Protein AF-R7YV57-F1 (afdb_monomer_lite)

Structure (mmCIF, N/CA/C/O backbone):
data_AF-R7YV57-F1
#
_entry.id   AF-R7YV57-F1
#
loop_
_atom_site.group_PDB
_atom_site.id
_atom_site.type_symbol
_atom_site.label_atom_id
_atom_site.label_alt_id
_atom_site.label_comp_id
_atom_site.label_asym_id
_atom_site.label_entity_id
_atom_site.label_seq_id
_atom_site.pdbx_PDB_ins_code
_atom_site.Cartn_x
_atom_site.Cartn_y
_atom_site.Cartn_z
_atom_site.occupancy
_atom_site.B_iso_or_equiv
_atom_site.auth_seq_id
_atom_site.auth_comp_id
_atom_site.auth_asym_id
_atom_site.auth_atom_id
_atom_site.pdbx_PDB_model_num
ATOM 1 N N . MET A 1 1 ? -19.446 -7.417 -1.900 1.00 40.62 1 MET A N 1
ATOM 2 C CA . MET A 1 1 ? -18.863 -8.653 -1.327 1.00 40.62 1 MET A CA 1
ATOM 3 C C . MET A 1 1 ? -18.654 -8.452 0.167 1.00 40.62 1 MET A C 1
ATOM 5 O O . MET A 1 1 ? -18.348 -7.325 0.547 1.00 40.62 1 MET A O 1
ATOM 9 N N . PRO A 1 2 ? -18.819 -9.479 1.017 1.00 46.88 2 PRO A N 1
ATOM 10 C CA . PRO A 1 2 ? -18.383 -9.392 2.409 1.00 46.88 2 PRO A CA 1
ATOM 11 C C . PRO A 1 2 ? -16.860 -9.166 2.473 1.00 46.88 2 PRO A C 1
ATOM 13 O O . PRO A 1 2 ? -16.150 -9.583 1.552 1.00 46.88 2 PRO A O 1
ATOM 16 N N . PRO A 1 3 ? -16.338 -8.502 3.520 1.00 57.69 3 PRO A N 1
ATOM 17 C CA . PRO A 1 3 ? -14.898 -8.365 3.698 1.00 57.69 3 PRO A CA 1
ATOM 18 C C . PRO A 1 3 ? -14.253 -9.755 3.730 1.00 57.69 3 PRO A C 1
ATOM 20 O O . PRO A 1 3 ? -14.761 -10.665 4.386 1.00 57.69 3 PRO A O 1
ATOM 23 N N . SER A 1 4 ? -13.141 -9.916 3.009 1.00 64.75 4 SER A N 1
ATOM 24 C CA . SER A 1 4 ? -12.331 -11.136 3.027 1.00 64.75 4 SER A CA 1
ATOM 25 C C . SER A 1 4 ? -12.044 -11.547 4.472 1.00 64.75 4 SER A C 1
ATOM 27 O O . SER A 1 4 ? -11.608 -10.710 5.270 1.00 64.75 4 SER A O 1
ATOM 29 N N . SER A 1 5 ? -12.284 -12.817 4.812 1.00 82.94 5 SER A N 1
ATOM 30 C CA . SER A 1 5 ? -11.945 -13.343 6.136 1.00 82.94 5 SER A CA 1
ATOM 31 C C . SER A 1 5 ? -10.449 -13.149 6.411 1.00 82.94 5 SER A C 1
ATOM 33 O O . SER A 1 5 ? -9.643 -13.068 5.483 1.00 82.94 5 SER A O 1
ATOM 35 N N . HIS A 1 6 ? -10.054 -13.078 7.685 1.00 88.62 6 HIS A N 1
ATOM 36 C CA . HIS A 1 6 ? -8.636 -12.932 8.041 1.00 88.62 6 HIS A CA 1
ATOM 37 C C . HIS A 1 6 ? -7.777 -14.050 7.433 1.00 88.62 6 HIS A C 1
ATOM 39 O O . HIS A 1 6 ? -6.718 -13.767 6.882 1.00 88.62 6 HIS A O 1
ATOM 45 N N . ALA A 1 7 ? -8.258 -15.296 7.450 1.00 91.31 7 ALA A N 1
ATOM 46 C CA . ALA A 1 7 ? -7.557 -16.426 6.840 1.00 91.31 7 ALA A CA 1
ATOM 47 C C . ALA A 1 7 ? -7.303 -16.212 5.338 1.00 91.31 7 ALA A C 1
ATOM 49 O O . ALA A 1 7 ? -6.196 -16.447 4.857 1.00 91.31 7 ALA A O 1
ATOM 50 N N . GLU A 1 8 ? -8.300 -15.704 4.613 1.00 93.25 8 GLU A N 1
ATOM 51 C CA . GLU A 1 8 ? -8.174 -15.413 3.186 1.00 93.25 8 GLU A CA 1
ATOM 52 C C . GLU A 1 8 ? -7.227 -14.232 2.928 1.00 93.25 8 GLU A C 1
ATOM 54 O O . GLU A 1 8 ? -6.353 -14.319 2.068 1.00 93.25 8 GLU A O 1
ATOM 59 N N . ALA A 1 9 ? -7.325 -13.157 3.715 1.00 93.94 9 ALA A N 1
ATOM 60 C CA . ALA A 1 9 ? -6.416 -12.016 3.605 1.00 93.94 9 ALA A CA 1
ATOM 61 C C . ALA A 1 9 ? -4.958 -12.408 3.902 1.00 93.94 9 ALA A C 1
ATOM 63 O O . ALA A 1 9 ? -4.037 -11.978 3.209 1.00 93.94 9 ALA A O 1
ATOM 64 N N . LYS A 1 10 ? -4.743 -13.274 4.899 1.00 95.75 10 LYS A N 1
ATOM 65 C CA . LYS A 1 10 ? -3.423 -13.821 5.217 1.00 95.75 10 LYS A CA 1
ATOM 66 C C . LYS A 1 10 ? -2.879 -14.665 4.061 1.00 95.75 10 LYS A C 1
ATOM 68 O O . LYS A 1 10 ? -1.740 -14.457 3.655 1.00 95.75 10 LYS A O 1
ATOM 73 N N . ARG A 1 11 ? -3.699 -15.544 3.474 1.00 96.50 11 ARG A N 1
ATOM 74 C CA . ARG A 1 11 ? -3.333 -16.347 2.293 1.00 96.50 11 ARG A CA 1
ATOM 75 C C . ARG A 1 11 ? -2.925 -15.466 1.107 1.00 96.50 11 ARG A C 1
ATOM 77 O O . ARG A 1 11 ? -1.911 -15.729 0.466 1.00 96.50 11 ARG A O 1
ATOM 84 N N . GLN A 1 12 ? -3.688 -14.408 0.831 1.00 96.44 12 GLN A N 1
ATOM 85 C CA . GLN A 1 12 ? -3.388 -13.449 -0.239 1.00 96.44 12 GLN A CA 1
ATOM 86 C C . GLN A 1 12 ? -2.055 -12.727 0.000 1.00 96.44 12 GLN A C 1
ATOM 88 O O . GLN A 1 12 ? -1.245 -12.597 -0.917 1.00 96.44 12 GLN A O 1
ATOM 93 N N . PHE A 1 13 ? -1.787 -12.313 1.240 1.00 97.69 13 PHE A N 1
ATOM 94 C CA . PHE A 1 13 ? -0.518 -11.695 1.618 1.00 97.69 13 PHE A CA 1
ATOM 95 C C . PHE A 1 13 ? 0.680 -12.649 1.514 1.00 97.69 13 PHE A C 1
ATOM 97 O O . PHE A 1 13 ? 1.763 -12.248 1.074 1.00 97.69 13 PHE A O 1
ATOM 104 N N . GLU A 1 14 ? 0.505 -13.912 1.902 1.00 97.44 14 GLU A N 1
ATOM 105 C CA . GLU A 1 14 ? 1.531 -14.944 1.750 1.00 97.44 14 GLU A CA 1
ATOM 106 C C . GLU A 1 14 ? 1.864 -15.175 0.274 1.00 97.44 14 GLU A C 1
ATOM 108 O O . GLU A 1 14 ? 3.042 -15.241 -0.078 1.00 97.44 14 GLU A O 1
ATOM 113 N N . GLU A 1 15 ? 0.859 -15.235 -0.603 1.00 97.50 15 GLU A N 1
ATOM 114 C CA . GLU A 1 15 ? 1.085 -15.388 -2.042 1.00 97.50 15 GLU A CA 1
ATOM 115 C C . GLU A 1 15 ? 1.766 -14.157 -2.647 1.00 97.50 15 GLU A C 1
ATOM 117 O O . GLU A 1 15 ? 2.756 -14.290 -3.361 1.00 97.50 15 GLU A O 1
ATOM 122 N N . TYR A 1 16 ? 1.325 -12.952 -2.280 1.00 98.12 16 TYR A N 1
ATOM 123 C CA . TYR A 1 16 ? 1.997 -11.703 -2.650 1.00 98.12 16 TYR A CA 1
ATOM 124 C C . TYR A 1 16 ? 3.477 -11.710 -2.234 1.00 98.12 16 TYR A C 1
ATOM 126 O O . TYR A 1 16 ? 4.366 -11.350 -3.009 1.00 98.12 16 TYR A O 1
ATOM 134 N N . SER A 1 17 ? 3.764 -12.166 -1.014 1.00 97.19 17 SER A N 1
ATOM 135 C CA . SER A 1 17 ? 5.129 -12.249 -0.492 1.00 97.19 17 SER A CA 1
ATOM 136 C C . SER A 1 17 ? 5.971 -13.289 -1.237 1.00 97.19 17 SER A C 1
ATOM 138 O O . SER A 1 17 ? 7.142 -13.023 -1.520 1.00 97.19 17 SER A O 1
ATOM 140 N N . LYS A 1 18 ? 5.385 -14.440 -1.596 1.00 97.00 18 LYS A N 1
ATOM 141 C CA . LYS A 1 18 ? 6.032 -15.475 -2.419 1.00 97.00 18 LYS A CA 1
ATOM 142 C C . LYS A 1 18 ? 6.338 -14.976 -3.825 1.00 97.00 18 LYS A C 1
ATOM 144 O O . LYS A 1 18 ? 7.440 -15.226 -4.306 1.00 97.00 18 LYS A O 1
ATOM 149 N N . CYS A 1 19 ? 5.418 -14.249 -4.458 1.00 96.44 19 CYS A N 1
ATOM 150 C CA . CYS A 1 19 ? 5.657 -13.639 -5.763 1.00 96.44 19 CYS A CA 1
ATOM 151 C C . CYS A 1 19 ? 6.874 -12.717 -5.699 1.00 96.44 19 CYS A C 1
ATOM 153 O O . CYS A 1 19 ? 7.839 -12.941 -6.422 1.00 96.44 19 CYS A O 1
ATOM 155 N N . TRP A 1 20 ? 6.919 -11.789 -4.739 1.00 95.81 20 TRP A N 1
ATOM 156 C CA . TRP A 1 20 ? 8.093 -10.933 -4.542 1.00 95.81 20 TRP A CA 1
ATOM 157 C C . TRP A 1 20 ? 9.404 -11.696 -4.332 1.00 95.81 20 TRP A C 1
ATOM 159 O O . TRP A 1 20 ? 10.444 -11.228 -4.785 1.00 95.81 20 TRP A O 1
ATOM 169 N N . ALA A 1 21 ? 9.372 -12.826 -3.624 1.00 95.31 21 ALA A N 1
ATOM 170 C CA . ALA A 1 21 ? 10.565 -13.627 -3.354 1.00 95.31 21 ALA A CA 1
ATOM 171 C C . ALA A 1 21 ? 11.073 -14.390 -4.590 1.00 95.31 21 ALA A C 1
ATOM 173 O O . ALA A 1 21 ? 12.257 -14.704 -4.660 1.00 95.31 21 ALA A O 1
ATOM 174 N N . ARG A 1 22 ? 10.189 -14.692 -5.549 1.00 95.69 22 ARG A N 1
ATOM 175 C CA . ARG A 1 22 ? 10.532 -15.373 -6.807 1.00 95.69 22 ARG A CA 1
ATOM 176 C C . ARG A 1 22 ? 11.048 -14.417 -7.882 1.00 95.69 22 ARG A C 1
ATOM 178 O O . ARG A 1 22 ? 11.759 -14.861 -8.778 1.00 95.69 22 ARG A O 1
ATOM 185 N N . LEU A 1 23 ? 10.694 -13.134 -7.804 1.00 94.44 23 LEU A N 1
ATOM 186 C CA . LEU A 1 23 ? 11.110 -12.146 -8.795 1.00 94.44 23 LEU A CA 1
ATOM 187 C C . LEU A 1 23 ? 12.610 -11.868 -8.730 1.00 94.44 23 LEU A C 1
ATOM 189 O O . LEU A 1 23 ? 13.181 -11.620 -7.665 1.00 94.44 23 LEU A O 1
ATOM 193 N N . SER A 1 24 ? 13.226 -11.781 -9.908 1.00 93.06 24 SER A N 1
ATOM 194 C CA . SER A 1 24 ? 14.545 -11.171 -10.038 1.00 93.06 24 SER A CA 1
ATOM 195 C C . SER A 1 24 ? 14.498 -9.699 -9.610 1.00 93.06 24 SER A C 1
ATOM 197 O O . SER A 1 24 ? 13.482 -9.007 -9.723 1.00 93.06 24 SER A O 1
ATOM 199 N N . HIS A 1 25 ? 15.637 -9.173 -9.157 1.00 90.12 25 HIS A N 1
ATOM 200 C CA . HIS A 1 25 ? 15.775 -7.754 -8.825 1.00 90.12 25 HIS A CA 1
ATOM 201 C C . HIS A 1 25 ? 15.537 -6.825 -10.028 1.00 90.12 25 HIS A C 1
ATOM 203 O O . HIS A 1 25 ? 15.271 -5.645 -9.816 1.00 90.12 25 HIS A O 1
ATOM 209 N N . ARG A 1 26 ? 15.619 -7.348 -11.262 1.00 93.44 26 ARG A N 1
ATOM 210 C CA . ARG A 1 26 ? 15.355 -6.606 -12.507 1.00 93.44 26 ARG A CA 1
ATOM 211 C C . ARG A 1 26 ? 13.971 -6.852 -13.099 1.00 93.44 26 ARG A C 1
ATOM 213 O O . ARG A 1 26 ? 13.624 -6.186 -14.066 1.00 93.44 26 ARG A O 1
ATOM 220 N N . ASP A 1 27 ? 13.205 -7.785 -12.543 1.00 95.38 27 ASP A N 1
ATOM 221 C CA . ASP A 1 27 ? 11.929 -8.200 -13.120 1.00 95.38 27 ASP A CA 1
ATOM 222 C C . ASP A 1 27 ? 10.885 -7.069 -13.005 1.00 95.38 27 ASP A C 1
ATOM 224 O O . ASP A 1 27 ? 10.607 -6.628 -11.877 1.00 95.38 27 ASP A O 1
ATOM 228 N N . PRO A 1 28 ? 10.338 -6.568 -14.132 1.00 94.69 28 PRO A N 1
ATOM 229 C CA . PRO A 1 28 ? 9.328 -5.514 -14.131 1.00 94.69 28 PRO A CA 1
ATOM 230 C C . PRO A 1 28 ? 7.924 -6.006 -13.745 1.00 94.69 28 PRO A C 1
ATOM 232 O O . PRO A 1 28 ? 7.083 -5.177 -13.394 1.00 94.69 28 PRO A O 1
ATOM 235 N N . ALA A 1 29 ? 7.646 -7.315 -13.781 1.00 94.38 29 ALA A N 1
ATOM 236 C CA . ALA A 1 29 ? 6.328 -7.894 -13.520 1.00 94.38 29 ALA A CA 1
ATOM 237 C C . ALA A 1 29 ? 6.041 -8.014 -12.009 1.00 94.38 29 ALA A C 1
ATOM 239 O O . ALA A 1 29 ? 5.904 -9.104 -11.451 1.00 94.38 29 ALA A O 1
ATOM 240 N N . ILE A 1 30 ? 5.975 -6.870 -11.323 1.00 96.19 30 ILE A N 1
ATOM 241 C CA . ILE A 1 30 ? 5.782 -6.821 -9.870 1.00 96.19 30 ILE A CA 1
ATOM 242 C C . ILE A 1 30 ? 4.329 -7.108 -9.453 1.00 96.19 30 ILE A C 1
ATOM 244 O O . ILE A 1 30 ? 3.397 -6.637 -10.107 1.00 96.19 30 ILE A O 1
ATOM 248 N N . PRO A 1 31 ? 4.103 -7.820 -8.333 1.00 97.62 31 PRO A N 1
ATOM 249 C CA . PRO A 1 31 ? 2.763 -8.029 -7.808 1.00 97.62 31 PRO A CA 1
ATOM 250 C C . PRO A 1 31 ? 2.280 -6.782 -7.060 1.00 97.62 31 PRO A C 1
ATOM 252 O O . PRO A 1 31 ? 2.997 -6.231 -6.221 1.00 97.62 31 PRO A O 1
ATOM 255 N N . TYR A 1 32 ? 1.040 -6.363 -7.312 1.00 98.00 32 TYR A N 1
ATOM 256 C CA . TYR A 1 32 ? 0.388 -5.288 -6.557 1.00 98.00 32 TYR A CA 1
ATOM 257 C C . TYR A 1 32 ? -0.259 -5.834 -5.269 1.00 98.00 32 TYR A C 1
ATOM 259 O O . TYR A 1 32 ? -0.607 -7.014 -5.219 1.00 98.00 32 TYR A O 1
ATOM 267 N N . PRO A 1 33 ? -0.415 -5.026 -4.200 1.00 97.44 33 PRO A N 1
ATOM 268 C CA . PRO A 1 33 ? -1.004 -5.467 -2.931 1.00 97.44 33 PRO A CA 1
ATOM 269 C C . PRO A 1 33 ? -2.536 -5.558 -3.038 1.00 97.44 33 PRO A C 1
ATOM 271 O O . PRO A 1 33 ? -3.280 -4.793 -2.429 1.00 97.44 33 PRO A O 1
ATOM 274 N N . THR A 1 34 ? -3.012 -6.479 -3.869 1.00 95.69 34 THR A N 1
ATOM 275 C CA . THR A 1 34 ? -4.426 -6.753 -4.140 1.00 95.69 34 THR A CA 1
ATOM 276 C C . THR A 1 34 ? -4.656 -8.264 -4.166 1.00 95.69 34 THR A C 1
ATOM 278 O O . THR A 1 34 ? -3.707 -9.042 -4.256 1.00 95.69 34 THR A O 1
ATOM 281 N N . ALA A 1 35 ? -5.914 -8.704 -4.077 1.00 90.62 35 ALA A N 1
ATOM 282 C CA . ALA A 1 35 ? -6.247 -10.129 -4.046 1.00 90.62 35 ALA A CA 1
ATOM 283 C C . ALA A 1 35 ? -5.733 -10.889 -5.284 1.00 90.62 35 ALA A C 1
ATOM 285 O O . ALA A 1 35 ? -5.141 -11.957 -5.137 1.00 90.62 35 ALA A O 1
ATOM 286 N N . GLY A 1 36 ? -5.917 -10.329 -6.486 1.00 93.25 36 GLY A N 1
ATOM 287 C CA . GLY A 1 36 ? -5.390 -10.892 -7.733 1.00 93.25 36 GLY A CA 1
ATOM 288 C C . GLY A 1 36 ? -3.983 -10.416 -8.096 1.00 93.25 36 GLY A C 1
ATOM 289 O O . GLY A 1 36 ? -3.482 -10.778 -9.154 1.00 93.25 36 GLY A O 1
ATOM 290 N N . GLN A 1 37 ? -3.347 -9.605 -7.245 1.00 95.94 37 GLN A N 1
ATOM 291 C CA . GLN A 1 37 ? -2.025 -9.002 -7.459 1.00 95.94 37 GLN A CA 1
ATOM 292 C C . GLN A 1 37 ? -1.914 -8.108 -8.700 1.00 95.94 37 GLN A C 1
ATOM 294 O O . GLN A 1 37 ? -0.823 -7.866 -9.219 1.00 95.94 37 GLN A O 1
ATOM 299 N N . ARG A 1 38 ? -3.048 -7.578 -9.162 1.00 95.81 38 ARG A N 1
ATOM 300 C CA . ARG A 1 38 ? -3.143 -6.718 -10.339 1.00 95.81 38 ARG A CA 1
ATOM 301 C C . ARG A 1 38 ? -3.267 -5.248 -9.965 1.00 95.81 38 ARG A C 1
ATOM 303 O O . ARG A 1 38 ? -3.868 -4.902 -8.946 1.00 95.81 38 ARG A O 1
ATOM 310 N N . ALA A 1 39 ? -2.732 -4.394 -10.832 1.00 95.69 39 ALA A N 1
ATOM 311 C CA . ALA A 1 39 ? -2.719 -2.948 -10.649 1.00 95.69 39 ALA A CA 1
ATOM 312 C C . ALA A 1 39 ? -4.120 -2.319 -10.755 1.00 95.69 39 ALA A C 1
ATOM 314 O O . ALA A 1 39 ? -4.428 -1.386 -10.022 1.00 95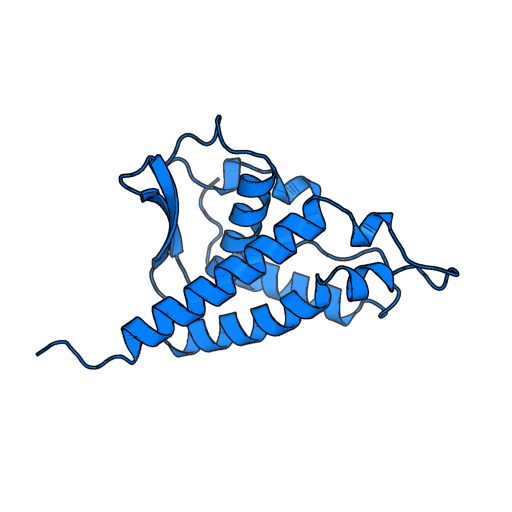.69 39 ALA A O 1
ATOM 315 N N . ASP A 1 40 ? -4.976 -2.831 -11.645 1.00 94.88 40 ASP A N 1
ATOM 316 C CA . ASP A 1 40 ? -6.336 -2.320 -11.857 1.00 94.88 40 ASP A CA 1
ATOM 317 C C . ASP A 1 40 ? -7.264 -2.587 -10.664 1.00 94.88 40 ASP A C 1
ATOM 319 O O . ASP A 1 40 ? -8.140 -1.779 -10.366 1.00 94.88 40 ASP A O 1
ATOM 323 N N . GLU A 1 41 ? -7.010 -3.654 -9.901 1.00 95.44 41 GLU A N 1
ATOM 324 C CA . GLU A 1 41 ? -7.752 -3.944 -8.669 1.00 95.44 41 GLU A CA 1
ATOM 325 C C . GLU A 1 41 ? -7.541 -2.902 -7.562 1.00 95.44 41 GLU A C 1
ATOM 327 O O . GLU A 1 41 ? -8.324 -2.864 -6.612 1.00 95.44 41 GLU A O 1
ATOM 332 N N . LEU A 1 42 ? -6.513 -2.050 -7.651 1.00 96.31 42 LEU A N 1
ATOM 333 C CA . LEU A 1 42 ? -6.333 -0.962 -6.688 1.00 96.31 42 LEU A CA 1
ATOM 334 C C . LEU A 1 42 ? -7.455 0.078 -6.775 1.00 96.31 42 LEU A C 1
ATOM 336 O O . LEU A 1 42 ? -7.711 0.761 -5.788 1.00 96.31 42 LEU A O 1
ATOM 340 N N . LEU A 1 43 ? -8.138 0.183 -7.917 1.00 95.81 43 LEU A N 1
ATOM 341 C CA . LEU A 1 43 ? -9.255 1.108 -8.130 1.00 95.81 43 LEU A CA 1
ATOM 342 C C . LEU A 1 43 ? -10.615 0.507 -7.750 1.00 95.81 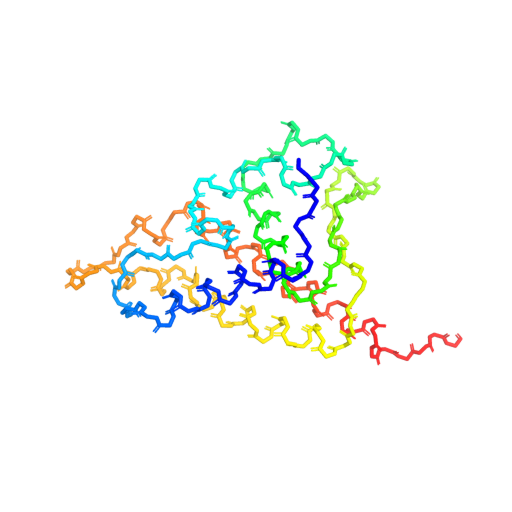43 LEU A C 1
ATOM 344 O O . LEU A 1 43 ? -11.644 1.167 -7.894 1.00 95.81 43 LEU A O 1
ATOM 348 N N . ASP A 1 44 ? -10.649 -0.732 -7.252 1.00 92.62 44 ASP A N 1
ATOM 349 C CA . ASP A 1 44 ? -11.893 -1.404 -6.889 1.00 92.62 44 ASP A CA 1
ATOM 350 C C . ASP A 1 44 ? -12.516 -0.775 -5.630 1.00 92.62 44 ASP A C 1
ATOM 352 O O . ASP A 1 44 ? -12.187 -1.118 -4.490 1.00 92.62 44 ASP A O 1
ATOM 356 N N . ARG A 1 45 ? -13.453 0.156 -5.841 1.00 91.56 45 ARG A N 1
ATOM 357 C CA . ARG A 1 45 ? -14.186 0.852 -4.771 1.00 91.56 45 ARG A CA 1
ATOM 358 C C . ARG A 1 45 ? -15.111 -0.083 -3.987 1.00 91.56 45 ARG A C 1
ATOM 360 O O . ARG A 1 45 ? -15.437 0.208 -2.839 1.00 91.56 45 ARG A O 1
ATOM 367 N N . SER A 1 46 ? -15.494 -1.237 -4.546 1.00 86.44 46 SER A N 1
ATOM 368 C CA . SER A 1 46 ? -16.390 -2.186 -3.868 1.00 86.44 46 SER A CA 1
ATOM 369 C C . SER A 1 46 ? -15.758 -2.821 -2.619 1.00 86.44 46 SER A C 1
ATOM 371 O O . SER A 1 46 ? -16.468 -3.325 -1.745 1.00 86.44 46 SER A O 1
ATOM 373 N N . ARG A 1 47 ? -14.423 -2.754 -2.496 1.00 81.56 47 ARG A N 1
ATOM 374 C CA . ARG A 1 47 ? -13.640 -3.296 -1.373 1.00 81.56 47 ARG A CA 1
ATOM 375 C C . ARG A 1 47 ? -13.545 -2.357 -0.167 1.00 81.56 47 ARG A C 1
ATOM 377 O O . ARG A 1 47 ? -13.229 -2.835 0.931 1.00 81.56 47 ARG A O 1
ATOM 384 N N . LEU A 1 48 ? -13.847 -1.068 -0.360 1.00 83.88 48 LEU A N 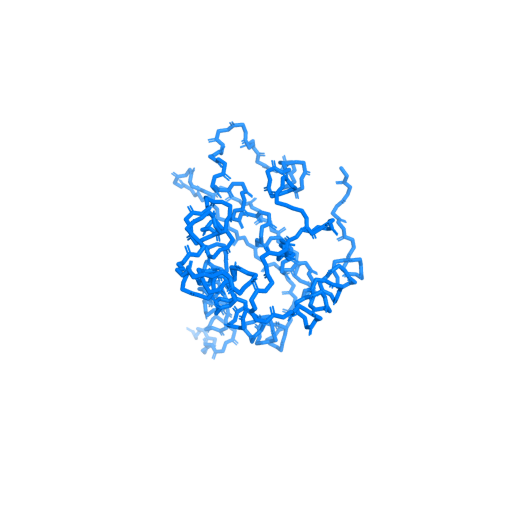1
ATOM 385 C CA . LEU A 1 48 ? -13.733 0.002 0.642 1.00 83.88 48 LEU A CA 1
ATOM 386 C C . LEU A 1 48 ? -14.856 -0.012 1.697 1.00 83.88 48 LEU A C 1
ATOM 388 O O . LEU A 1 48 ? -14.737 0.642 2.731 1.00 83.88 48 LEU A O 1
ATOM 392 N N . GLY A 1 49 ? -15.903 -0.819 1.483 1.00 76.56 49 GLY A N 1
ATOM 393 C CA . GLY A 1 49 ? -17.059 -0.936 2.378 1.00 76.56 49 GLY A CA 1
ATOM 394 C C . GLY A 1 49 ? -18.090 0.176 2.161 1.00 76.56 49 GLY A C 1
ATOM 395 O O . GLY A 1 49 ? -17.774 1.222 1.621 1.00 76.56 49 GLY A O 1
ATOM 396 N N . ALA A 1 50 ? -19.342 -0.039 2.562 1.00 71.12 50 ALA A N 1
ATOM 397 C CA . ALA A 1 50 ? -20.451 0.869 2.234 1.00 71.12 50 ALA A CA 1
ATOM 398 C C . ALA A 1 50 ? -20.662 2.023 3.238 1.00 71.12 50 ALA A C 1
ATOM 400 O O . ALA A 1 50 ? -21.638 2.755 3.126 1.00 71.12 50 ALA A O 1
ATOM 401 N N . SER A 1 51 ? -19.804 2.166 4.255 1.00 71.12 51 SER A N 1
ATOM 402 C CA . SER A 1 51 ? -20.028 3.119 5.355 1.00 71.12 51 SER A CA 1
ATOM 403 C C . SER A 1 51 ? -19.783 4.581 4.985 1.00 71.12 51 SER A C 1
ATOM 405 O O . SER A 1 51 ? -20.165 5.460 5.751 1.00 71.12 51 SER A O 1
ATOM 407 N N . LEU A 1 52 ? -19.138 4.842 3.850 1.00 80.12 52 LEU A N 1
ATOM 408 C CA . LEU A 1 52 ? -18.908 6.178 3.313 1.00 80.12 52 LEU A CA 1
ATOM 409 C C . LEU A 1 52 ? -19.285 6.183 1.833 1.00 80.12 52 LEU A C 1
ATOM 411 O O . LEU A 1 52 ? -19.105 5.176 1.146 1.00 80.12 52 LEU A O 1
ATOM 415 N N . ASP A 1 53 ? -19.794 7.318 1.354 1.00 83.75 53 ASP A N 1
ATOM 416 C CA . ASP A 1 53 ? -19.892 7.544 -0.081 1.00 83.75 53 ASP A CA 1
ATOM 417 C C . ASP A 1 53 ? -18.486 7.782 -0.639 1.00 83.75 53 ASP A C 1
ATOM 419 O O . ASP A 1 53 ? -17.788 8.726 -0.262 1.00 83.75 53 ASP A O 1
ATOM 423 N N . HIS A 1 54 ? -18.074 6.890 -1.535 1.00 83.56 54 HIS A N 1
ATOM 424 C CA . HIS A 1 54 ? -16.774 6.944 -2.189 1.00 83.56 54 HIS A CA 1
ATOM 425 C C . HIS A 1 54 ? -16.830 7.688 -3.516 1.00 83.56 54 HIS A C 1
ATOM 427 O O . HIS A 1 54 ? -15.796 7.792 -4.163 1.00 83.56 54 HIS A O 1
ATOM 433 N N . SER A 1 55 ? -17.991 8.169 -3.973 1.00 83.88 55 SER A N 1
ATOM 434 C CA . SER A 1 55 ? -18.156 8.798 -5.294 1.00 83.88 55 SER A CA 1
ATOM 435 C C . SER A 1 55 ? -17.218 9.992 -5.515 1.00 83.88 55 SER A C 1
ATOM 437 O O . SER A 1 55 ? -16.738 10.212 -6.624 1.00 83.88 55 SER A O 1
ATOM 439 N N . THR A 1 56 ? -16.887 10.709 -4.442 1.00 85.88 56 THR A N 1
ATOM 440 C CA . THR A 1 56 ? -16.025 11.898 -4.448 1.00 85.88 56 THR A CA 1
ATOM 441 C C . THR A 1 56 ? -14.543 11.594 -4.229 1.00 85.88 56 THR A C 1
ATOM 443 O O . THR A 1 56 ? -13.712 12.500 -4.304 1.00 85.88 56 THR A O 1
ATOM 446 N N . TRP A 1 57 ? -14.174 10.338 -3.953 1.00 90.81 57 TRP A N 1
ATOM 447 C CA . TRP A 1 57 ? -12.785 9.986 -3.668 1.00 90.81 57 TRP A CA 1
ATOM 448 C C . TRP A 1 57 ? -11.957 10.017 -4.945 1.00 90.81 57 TRP A C 1
ATOM 450 O O . TRP A 1 57 ? -12.348 9.449 -5.972 1.00 90.81 57 TRP A O 1
ATOM 460 N N . THR A 1 58 ? -10.779 10.629 -4.858 1.00 93.06 58 THR A N 1
ATOM 461 C CA . THR A 1 58 ? -9.792 10.583 -5.935 1.00 93.06 58 THR A CA 1
ATOM 462 C C . THR A 1 58 ? -9.275 9.159 -6.114 1.00 93.06 58 THR A C 1
ATOM 464 O O . THR A 1 58 ? -9.246 8.363 -5.174 1.00 93.06 58 THR A O 1
ATOM 467 N N . ASP A 1 59 ? -8.819 8.836 -7.320 1.00 95.31 59 ASP A N 1
ATOM 468 C CA . ASP A 1 59 ? -8.244 7.521 -7.604 1.00 95.31 59 ASP A CA 1
ATOM 469 C C . ASP A 1 59 ? -7.022 7.226 -6.726 1.00 95.31 59 ASP A C 1
ATOM 471 O O . ASP A 1 59 ? -6.880 6.113 -6.229 1.00 95.31 59 ASP A O 1
ATOM 475 N N . ALA A 1 60 ? -6.185 8.234 -6.448 1.00 95.06 60 ALA A N 1
ATOM 476 C CA . ALA A 1 60 ? -5.070 8.109 -5.508 1.00 95.06 60 ALA A CA 1
ATOM 477 C C . ALA A 1 60 ? -5.542 7.638 -4.125 1.00 95.06 60 ALA A C 1
ATOM 479 O O . ALA A 1 60 ? -5.049 6.629 -3.620 1.00 95.06 60 ALA A O 1
ATOM 480 N N . LEU A 1 61 ? -6.570 8.288 -3.570 1.00 93.88 61 LEU A N 1
ATOM 481 C CA . LEU A 1 61 ? -7.125 7.927 -2.268 1.00 93.88 61 LEU A CA 1
ATOM 482 C C . LEU A 1 61 ? -7.714 6.509 -2.264 1.00 93.88 61 LEU A C 1
ATOM 484 O O . LEU A 1 61 ? -7.537 5.774 -1.292 1.00 93.88 61 LEU A O 1
ATOM 488 N N . VAL A 1 62 ? -8.384 6.094 -3.343 1.00 95.25 62 VAL A N 1
ATOM 489 C CA . VAL A 1 62 ? -8.920 4.729 -3.486 1.00 95.25 62 VAL A CA 1
ATOM 490 C C . VAL A 1 62 ? -7.793 3.693 -3.493 1.00 95.25 62 VAL A C 1
ATOM 492 O O . VAL A 1 62 ? -7.870 2.702 -2.764 1.00 95.25 62 VAL A O 1
ATOM 495 N N . MET A 1 63 ? -6.727 3.931 -4.258 1.00 97.50 63 MET A N 1
ATOM 496 C CA . MET A 1 63 ? -5.584 3.019 -4.353 1.00 97.50 63 MET A CA 1
ATOM 497 C C . MET A 1 63 ? -4.796 2.927 -3.040 1.00 97.50 63 MET A C 1
ATOM 499 O O . MET A 1 63 ? -4.442 1.825 -2.607 1.00 97.50 63 MET A O 1
ATOM 503 N N . GLU A 1 64 ? -4.559 4.060 -2.374 1.00 96.31 64 GLU A N 1
ATOM 504 C CA . GLU A 1 64 ? -3.953 4.120 -1.038 1.00 96.31 64 GLU A CA 1
ATOM 505 C C . GLU A 1 64 ? -4.795 3.342 -0.020 1.00 96.31 64 GLU A C 1
ATOM 507 O O . GLU A 1 64 ? -4.276 2.528 0.747 1.00 96.31 64 GLU A O 1
ATOM 512 N N . SER A 1 65 ? -6.114 3.528 -0.064 1.00 94.88 65 SER A N 1
ATOM 513 C CA . SER A 1 65 ? -7.062 2.864 0.827 1.00 94.88 65 SER A CA 1
ATOM 514 C C . SER A 1 65 ? -7.104 1.353 0.600 1.00 94.88 65 SER A C 1
ATOM 516 O O . SER A 1 65 ? -7.021 0.585 1.557 1.00 94.88 65 SER A O 1
ATOM 518 N N . ASN A 1 66 ? -7.163 0.896 -0.652 1.00 95.81 66 ASN A N 1
ATOM 519 C CA . ASN A 1 66 ? -7.116 -0.531 -0.978 1.00 95.81 66 ASN A CA 1
ATOM 520 C C . ASN A 1 66 ? -5.778 -1.174 -0.586 1.00 95.81 66 ASN A C 1
ATOM 522 O O . ASN A 1 66 ? -5.771 -2.283 -0.047 1.00 95.81 66 ASN A O 1
ATOM 526 N N . THR A 1 67 ? -4.667 -0.452 -0.756 1.00 97.81 67 THR A N 1
ATOM 527 C CA . THR A 1 67 ? -3.352 -0.864 -0.240 1.00 97.81 67 THR A CA 1
ATOM 528 C C . THR A 1 67 ? -3.398 -1.037 1.278 1.00 97.81 67 THR A C 1
ATOM 530 O O . THR A 1 67 ? -2.954 -2.059 1.806 1.00 97.81 67 THR A O 1
ATOM 533 N N . ALA A 1 68 ? -3.988 -0.076 1.992 1.00 96.12 68 ALA A N 1
ATOM 534 C CA . ALA A 1 68 ? -4.096 -0.127 3.442 1.00 96.12 68 ALA A CA 1
ATOM 535 C C . ALA A 1 68 ? -4.925 -1.330 3.926 1.00 96.12 68 ALA A C 1
ATOM 537 O O . ALA A 1 68 ? -4.517 -2.053 4.840 1.00 96.12 68 ALA A O 1
ATOM 538 N N . LEU A 1 69 ? -6.065 -1.582 3.274 1.00 95.12 69 LEU A N 1
ATOM 539 C CA . LEU A 1 69 ? -6.933 -2.725 3.556 1.00 95.12 69 LEU A CA 1
ATOM 540 C C . LEU A 1 69 ? -6.216 -4.063 3.369 1.00 95.12 69 LEU A C 1
ATOM 542 O O . LEU A 1 69 ? -6.396 -4.956 4.198 1.00 95.12 69 LEU A O 1
ATOM 546 N N . PHE A 1 70 ? -5.426 -4.201 2.301 1.00 97.00 70 PHE A N 1
ATOM 547 C CA . PHE A 1 70 ? -4.696 -5.428 1.991 1.00 97.00 70 PHE A CA 1
ATOM 548 C C . PHE A 1 70 ? -3.768 -5.835 3.137 1.00 97.00 70 PHE A C 1
ATOM 550 O O . PHE A 1 70 ? -3.873 -6.946 3.659 1.00 97.00 70 PHE A O 1
ATOM 557 N N . PHE A 1 71 ? -2.907 -4.915 3.582 1.00 97.69 71 PHE A N 1
ATOM 558 C CA . PHE A 1 71 ? -1.986 -5.208 4.674 1.00 97.69 71 PHE A CA 1
ATOM 559 C C . PHE A 1 71 ? -2.729 -5.366 6.003 1.00 97.69 71 PHE A C 1
ATOM 561 O O . PHE A 1 71 ? -2.568 -6.386 6.661 1.00 97.69 71 PHE A O 1
ATOM 568 N N . LEU A 1 72 ? -3.598 -4.433 6.400 1.00 96.25 72 LEU A N 1
ATOM 569 C CA . LEU A 1 72 ? -4.255 -4.503 7.713 1.00 96.25 72 LEU A CA 1
ATOM 570 C C . LEU A 1 72 ? -5.047 -5.801 7.915 1.00 96.25 72 LEU A C 1
ATOM 572 O O . LEU A 1 72 ? -4.925 -6.441 8.962 1.00 96.25 72 LEU A O 1
ATOM 576 N N . ARG A 1 73 ? -5.809 -6.233 6.903 1.00 95.12 73 ARG A N 1
ATOM 577 C CA . ARG A 1 73 ? -6.599 -7.469 6.995 1.00 95.12 73 ARG A CA 1
ATOM 578 C C . ARG A 1 73 ? -5.717 -8.710 7.125 1.00 95.12 73 ARG A C 1
ATOM 580 O O . ARG A 1 73 ? -6.093 -9.620 7.856 1.00 95.12 73 ARG A O 1
ATOM 587 N N . ALA A 1 74 ? -4.551 -8.751 6.477 1.00 95.81 74 ALA A N 1
ATOM 588 C CA . ALA A 1 74 ? -3.626 -9.885 6.566 1.00 95.81 74 ALA A CA 1
ATOM 589 C C . ALA A 1 74 ? -3.052 -10.082 7.982 1.00 95.81 74 ALA A C 1
ATOM 591 O O . ALA A 1 74 ? -2.827 -11.214 8.414 1.00 95.81 74 ALA A O 1
ATOM 592 N N . PHE A 1 75 ? -2.894 -8.990 8.734 1.00 95.62 75 PHE A N 1
ATOM 593 C CA . PHE A 1 75 ? -2.391 -8.994 10.113 1.00 95.62 75 PHE A CA 1
ATOM 594 C C . PHE A 1 75 ? -3.516 -8.996 11.162 1.00 95.62 75 PHE A C 1
ATOM 596 O O . PHE A 1 75 ? -3.294 -8.668 12.321 1.00 95.62 75 PHE A O 1
ATOM 603 N N . GLY A 1 76 ? -4.736 -9.380 10.770 1.00 92.19 76 GLY A N 1
ATOM 604 C CA . GLY A 1 76 ? -5.849 -9.592 11.702 1.00 92.19 76 GLY A CA 1
ATOM 605 C C . GLY A 1 76 ? -6.535 -8.312 12.180 1.00 92.19 76 GLY A C 1
ATOM 606 O O . GLY A 1 76 ? -7.429 -8.373 13.029 1.00 92.19 76 GLY A O 1
ATOM 607 N N . PHE A 1 77 ? -6.172 -7.156 11.623 1.00 94.31 77 PHE A N 1
ATOM 608 C CA . PHE A 1 77 ? -6.876 -5.913 11.897 1.00 94.31 77 PHE A CA 1
ATOM 609 C C . PHE A 1 77 ? -8.184 -5.849 11.109 1.00 94.31 77 PHE A C 1
ATOM 611 O O . PHE A 1 77 ? -8.317 -6.357 9.993 1.00 94.31 77 PHE A O 1
ATOM 618 N N . ARG A 1 78 ? -9.163 -5.166 11.695 1.00 91.56 78 ARG A N 1
ATOM 619 C CA . ARG A 1 78 ? -10.440 -4.814 11.077 1.00 91.56 78 ARG A CA 1
ATOM 620 C C . ARG A 1 78 ? -10.389 -3.330 10.713 1.00 91.56 78 ARG A C 1
ATOM 622 O O . ARG A 1 78 ? -10.667 -2.500 11.583 1.00 91.56 78 ARG A O 1
ATOM 629 N N . PRO A 1 79 ? -9.950 -2.989 9.490 1.00 91.69 79 PRO A N 1
ATOM 630 C CA . PRO A 1 79 ? -9.912 -1.608 9.038 1.00 91.69 79 PRO A CA 1
ATOM 631 C C . PRO A 1 79 ? -11.319 -1.069 8.772 1.00 91.69 79 PRO A C 1
ATOM 633 O O . PRO A 1 79 ? -12.169 -1.778 8.228 1.00 91.69 79 PRO A O 1
ATOM 636 N N . GLN A 1 80 ? -11.537 0.194 9.113 1.00 89.50 80 GLN A N 1
ATOM 637 C CA . GLN A 1 80 ? -12.760 0.936 8.851 1.00 89.50 80 GLN A CA 1
ATOM 638 C C . GLN A 1 80 ? -12.408 2.379 8.492 1.00 89.50 80 GLN A C 1
ATOM 640 O O . GLN A 1 80 ? -11.668 3.038 9.217 1.00 89.50 80 GLN A O 1
ATOM 645 N N . PHE A 1 81 ? -12.963 2.875 7.390 1.00 88.81 81 PHE A N 1
ATOM 646 C CA . PHE A 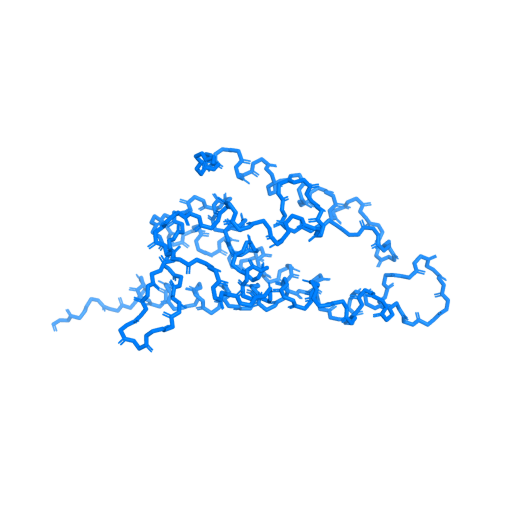1 81 ? -12.877 4.288 7.045 1.00 88.81 81 PHE A CA 1
ATOM 647 C C . PHE A 1 81 ? -14.023 5.046 7.711 1.00 88.81 81 PHE A C 1
ATOM 649 O O . PHE A 1 81 ? -15.181 4.625 7.638 1.00 88.81 81 PHE A O 1
ATOM 656 N N . VAL A 1 82 ? -13.691 6.153 8.365 1.00 87.31 82 VAL A N 1
ATOM 657 C CA . VAL A 1 82 ? -14.638 7.046 9.039 1.00 87.31 82 VAL A CA 1
ATOM 658 C C . VAL A 1 82 ? -14.400 8.477 8.571 1.00 87.31 82 VAL A C 1
ATOM 660 O O . VAL A 1 82 ? -13.265 8.847 8.277 1.00 87.31 82 VAL A O 1
ATOM 663 N N . ALA A 1 83 ? -15.453 9.288 8.504 1.00 83.88 83 ALA A N 1
ATOM 664 C CA . ALA A 1 83 ? -15.277 10.725 8.346 1.00 83.88 83 ALA A CA 1
ATOM 665 C C . ALA A 1 83 ? -14.678 11.282 9.644 1.00 83.88 83 ALA A C 1
ATOM 667 O O . ALA A 1 83 ? -15.185 11.003 10.735 1.00 83.88 83 ALA A O 1
ATOM 668 N N . ASP A 1 84 ? -13.594 12.043 9.548 1.00 76.88 84 ASP A N 1
ATOM 669 C CA . ASP A 1 84 ? -13.233 12.947 10.625 1.00 76.88 84 ASP A CA 1
ATOM 670 C C . ASP A 1 84 ? -14.201 14.138 10.604 1.00 76.88 84 ASP A C 1
ATOM 672 O O . ASP A 1 84 ? -14.795 14.465 9.575 1.00 76.88 84 ASP A O 1
ATOM 676 N N . GLY A 1 85 ? -14.420 14.783 11.748 1.00 68.94 85 GLY A N 1
ATOM 677 C CA . GLY A 1 85 ? -15.366 15.901 11.862 1.00 68.94 85 GLY A CA 1
ATOM 678 C C . GLY A 1 85 ? -15.035 17.119 10.984 1.00 68.94 85 GLY A C 1
ATOM 679 O O . GLY A 1 85 ? -15.743 18.116 11.059 1.00 68.94 85 GLY A O 1
ATOM 680 N N . THR A 1 86 ? -13.973 17.054 10.170 1.00 74.38 86 THR A N 1
ATOM 681 C CA . THR A 1 86 ? -13.559 18.074 9.199 1.00 74.38 86 THR A CA 1
ATOM 682 C C . THR A 1 86 ? -13.893 17.695 7.751 1.00 74.38 86 THR A C 1
ATOM 684 O O . THR A 1 86 ? -13.556 18.433 6.828 1.00 74.38 86 THR A O 1
ATOM 687 N N . GLY A 1 87 ? -14.565 16.557 7.541 1.00 69.25 87 GLY A N 1
ATOM 688 C CA . GLY A 1 87 ? -14.935 16.053 6.220 1.00 69.25 87 GLY A CA 1
ATOM 689 C C . GLY A 1 87 ? -13.816 15.289 5.509 1.00 69.25 87 GLY A C 1
ATOM 690 O O . GLY A 1 87 ? -13.992 14.913 4.350 1.00 69.25 87 GLY A O 1
ATOM 691 N N . LYS A 1 88 ? -12.681 15.029 6.171 1.00 78.50 88 LYS A N 1
ATOM 692 C CA . LYS A 1 88 ? -11.628 14.162 5.628 1.00 78.50 88 LYS A CA 1
ATOM 693 C C . LYS A 1 88 ? -11.875 12.716 6.033 1.00 78.50 88 LYS A C 1
ATOM 695 O O . LYS A 1 88 ? -12.578 12.414 6.994 1.00 78.50 88 LYS A O 1
ATOM 700 N N . VAL A 1 89 ? -11.280 11.797 5.288 1.00 84.12 89 VAL A N 1
ATOM 701 C CA . VAL A 1 89 ? -11.380 10.363 5.557 1.00 84.12 89 VAL A CA 1
ATOM 702 C C . VAL A 1 89 ? -10.242 9.946 6.480 1.00 84.12 89 VAL A C 1
ATOM 704 O O . VAL A 1 89 ? -9.075 10.182 6.176 1.00 84.12 89 VAL A O 1
ATOM 707 N N . ARG A 1 90 ? -10.576 9.277 7.583 1.00 86.75 90 ARG A N 1
ATOM 708 C CA . ARG A 1 90 ? -9.621 8.683 8.520 1.00 86.75 90 ARG A CA 1
ATOM 709 C C . ARG A 1 90 ? -9.749 7.164 8.517 1.00 86.75 90 ARG A C 1
ATOM 711 O O . ARG A 1 90 ? -10.854 6.623 8.536 1.00 86.75 90 ARG A O 1
ATOM 718 N N . LEU A 1 91 ? -8.613 6.473 8.529 1.00 90.12 91 LEU A N 1
ATOM 719 C CA . LEU A 1 91 ? -8.546 5.020 8.655 1.00 90.12 91 LEU A CA 1
ATOM 720 C C . LEU A 1 91 ? -8.419 4.622 10.129 1.00 90.12 91 LEU A C 1
ATOM 722 O O . LEU A 1 91 ? -7.415 4.896 10.782 1.00 90.12 91 LEU A O 1
ATOM 726 N N . GLU A 1 92 ? -9.419 3.923 10.651 1.00 88.81 92 GLU A N 1
ATOM 727 C CA . GLU A 1 92 ? -9.322 3.224 11.927 1.00 88.81 92 GLU A CA 1
ATOM 728 C C . GLU A 1 92 ? -8.960 1.756 11.698 1.00 88.81 92 GLU A C 1
ATOM 730 O O . GLU A 1 92 ? -9.536 1.089 10.846 1.00 88.81 92 GLU A O 1
ATOM 735 N N . ALA A 1 93 ? -8.047 1.217 12.506 1.00 90.56 93 ALA A N 1
ATOM 736 C CA . ALA A 1 93 ? -7.768 -0.217 12.556 1.00 90.56 93 ALA A CA 1
ATOM 737 C C . ALA A 1 93 ? -8.048 -0.749 13.965 1.00 90.56 93 ALA A C 1
ATOM 739 O O . ALA A 1 93 ? -7.395 -0.338 14.935 1.00 90.56 93 ALA A O 1
ATOM 740 N N . ARG A 1 94 ? -9.045 -1.635 14.076 1.00 88.62 94 ARG A N 1
ATOM 741 C CA . ARG A 1 94 ? -9.444 -2.301 15.328 1.00 88.62 94 ARG A CA 1
ATOM 742 C C . ARG A 1 94 ? -8.933 -3.741 15.365 1.00 88.62 94 ARG A C 1
ATOM 744 O O . ARG A 1 94 ? -8.698 -4.340 14.319 1.00 88.62 94 ARG A O 1
ATOM 751 N N . GLY A 1 95 ? -8.821 -4.313 16.561 1.00 85.81 95 GLY A N 1
ATOM 752 C CA . GLY A 1 95 ? -8.223 -5.639 16.755 1.00 85.81 95 GLY A CA 1
ATOM 753 C C . GLY A 1 95 ? -6.692 -5.615 16.695 1.00 85.81 95 GLY A C 1
ATOM 754 O O . GLY A 1 95 ? -6.095 -4.536 16.701 1.00 85.81 95 GLY A O 1
ATOM 755 N N . GLY A 1 96 ? -6.090 -6.807 16.673 1.00 81.50 96 GLY A N 1
ATOM 756 C CA . GLY A 1 96 ? -4.640 -7.032 16.665 1.00 81.50 96 GLY A CA 1
ATOM 757 C C . GLY A 1 96 ? -3.927 -6.607 17.957 1.00 81.50 96 GLY A C 1
ATOM 758 O O . GLY A 1 96 ? -4.209 -5.551 18.529 1.00 81.50 96 GLY A O 1
ATOM 759 N N . GLY A 1 97 ? -2.977 -7.412 18.425 1.00 88.06 97 GLY A N 1
ATOM 760 C CA . GLY A 1 97 ? -2.102 -7.117 19.562 1.00 88.06 97 GLY A CA 1
ATOM 761 C C . GLY A 1 97 ? -0.899 -6.248 19.183 1.00 88.06 97 GLY A C 1
ATOM 762 O O . GLY A 1 97 ? -0.706 -5.887 18.022 1.00 88.06 97 GLY A O 1
ATOM 763 N N . THR A 1 98 ? -0.090 -5.856 20.169 1.00 90.50 98 THR A N 1
ATOM 764 C CA . THR A 1 98 ? 1.168 -5.118 19.931 1.00 90.50 98 THR A CA 1
ATOM 765 C C . THR A 1 98 ? 2.119 -5.918 19.036 1.00 90.50 98 THR A C 1
ATOM 767 O O . THR A 1 98 ? 2.722 -5.354 18.130 1.00 90.50 98 THR A O 1
ATOM 770 N N . SER A 1 99 ? 2.171 -7.244 19.206 1.00 93.25 99 SER A 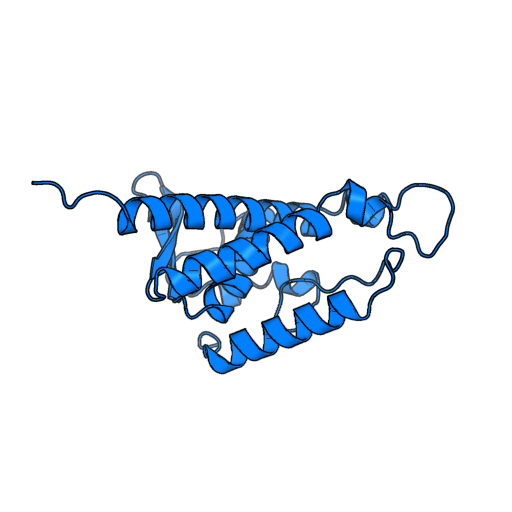N 1
ATOM 771 C CA . SER A 1 99 ? 2.932 -8.153 18.337 1.00 93.25 99 SER A CA 1
ATOM 772 C C . SER A 1 99 ? 2.497 -8.093 16.870 1.00 93.25 99 SER A C 1
ATOM 774 O O . SER A 1 99 ? 3.344 -8.158 15.979 1.00 93.25 99 SER A O 1
ATOM 776 N N . ASP A 1 100 ? 1.196 -7.943 16.606 1.00 94.25 100 ASP A N 1
ATOM 777 C CA . ASP A 1 100 ? 0.662 -7.864 15.243 1.00 94.25 100 ASP A CA 1
ATOM 778 C C . ASP A 1 100 ? 1.025 -6.527 14.587 1.00 94.25 100 ASP A C 1
ATOM 780 O O . ASP A 1 100 ? 1.360 -6.501 13.404 1.00 94.25 100 ASP A O 1
ATOM 784 N N . LEU A 1 101 ? 1.025 -5.429 15.358 1.00 94.75 101 LEU A N 1
ATOM 785 C CA . LEU A 1 101 ? 1.480 -4.113 14.888 1.00 94.75 101 LEU A CA 1
ATOM 786 C C . LEU A 1 101 ? 2.972 -4.119 14.550 1.00 94.75 101 LEU A C 1
ATOM 788 O O . LEU A 1 101 ? 3.352 -3.640 13.485 1.00 94.75 101 LEU A O 1
ATOM 792 N N . GLU A 1 102 ? 3.814 -4.682 15.419 1.00 95.81 102 GLU A N 1
ATOM 793 C CA . GLU A 1 102 ? 5.255 -4.789 15.159 1.00 95.81 102 GLU A CA 1
ATOM 794 C C . GLU A 1 102 ? 5.543 -5.669 13.936 1.00 95.81 102 GLU A C 1
ATOM 796 O O . GLU A 1 102 ? 6.348 -5.309 13.073 1.00 95.81 102 GLU A O 1
ATOM 801 N N . SER A 1 103 ? 4.823 -6.788 13.805 1.00 96.75 103 SER A N 1
ATOM 802 C CA . SER A 1 103 ? 4.934 -7.676 12.643 1.00 96.75 103 SER A CA 1
ATOM 803 C C . SER A 1 103 ? 4.526 -6.957 11.354 1.00 96.75 103 SER A C 1
ATOM 805 O O . SER A 1 103 ? 5.278 -6.959 10.375 1.00 96.75 103 SER A O 1
ATOM 807 N N . LEU A 1 104 ? 3.373 -6.278 11.363 1.00 97.88 104 LEU A N 1
ATOM 808 C CA . LEU A 1 104 ? 2.899 -5.464 10.245 1.00 97.88 104 LEU A CA 1
ATOM 809 C C . LEU A 1 104 ? 3.937 -4.398 9.866 1.00 97.88 104 LEU A C 1
ATOM 811 O O . LEU A 1 104 ? 4.337 -4.310 8.705 1.00 97.88 104 LEU A O 1
ATOM 815 N N . LYS A 1 105 ? 4.432 -3.634 10.843 1.00 98.06 105 LYS A N 1
ATOM 816 C CA . LYS A 1 105 ? 5.439 -2.584 10.652 1.00 98.06 105 LYS A CA 1
ATOM 817 C C . LYS A 1 105 ? 6.736 -3.125 10.047 1.00 98.06 105 LYS A C 1
ATOM 819 O O . LYS A 1 105 ? 7.294 -2.505 9.137 1.00 98.06 105 LYS A O 1
ATOM 824 N N . GLY A 1 106 ? 7.197 -4.297 10.487 1.00 98.19 106 GLY A N 1
ATOM 825 C CA . GLY A 1 106 ? 8.340 -4.995 9.893 1.00 98.19 106 GLY A CA 1
ATOM 826 C C . GLY A 1 106 ? 8.138 -5.279 8.401 1.00 98.19 106 GLY A C 1
ATOM 827 O O . GLY A 1 106 ? 8.986 -4.929 7.574 1.00 98.19 106 GLY A O 1
ATOM 828 N N . HIS A 1 107 ? 6.977 -5.822 8.030 1.00 98.12 107 HIS A N 1
ATOM 829 C CA . HIS A 1 107 ? 6.644 -6.078 6.629 1.00 98.12 107 HIS A CA 1
ATOM 830 C C . HIS A 1 107 ? 6.463 -4.795 5.809 1.00 98.12 107 HIS A C 1
ATOM 832 O O . HIS A 1 107 ? 6.887 -4.748 4.650 1.00 98.12 107 HIS A O 1
ATOM 838 N N . LEU A 1 108 ? 5.893 -3.736 6.382 1.00 98.50 108 LEU A N 1
ATOM 839 C CA . LEU A 1 108 ? 5.746 -2.446 5.708 1.00 98.50 108 LEU A CA 1
ATOM 840 C C . LEU A 1 108 ? 7.101 -1.802 5.399 1.00 98.50 108 LEU A C 1
ATOM 842 O O . LEU A 1 108 ? 7.277 -1.288 4.301 1.00 98.50 108 LEU A O 1
ATOM 846 N N . ARG A 1 109 ? 8.100 -1.901 6.285 1.00 98.50 109 ARG A N 1
ATOM 847 C CA . ARG A 1 109 ? 9.467 -1.399 6.020 1.00 98.50 109 ARG A CA 1
ATOM 848 C C . ARG A 1 109 ? 10.123 -2.080 4.815 1.00 98.50 109 ARG A C 1
ATOM 850 O O . ARG A 1 109 ? 10.748 -1.415 3.984 1.00 98.50 109 ARG A O 1
ATOM 857 N N . ILE A 1 110 ? 9.938 -3.396 4.688 1.00 97.81 110 ILE A N 1
ATOM 858 C CA . ILE A 1 110 ? 10.412 -4.164 3.528 1.00 97.81 110 ILE A CA 1
ATOM 859 C C . ILE A 1 110 ? 9.699 -3.680 2.260 1.00 97.81 110 ILE A C 1
ATOM 861 O O . ILE A 1 110 ? 10.343 -3.390 1.249 1.00 97.81 110 ILE A O 1
ATOM 865 N N . ASN A 1 111 ? 8.372 -3.548 2.313 1.00 98.06 111 ASN A N 1
ATOM 866 C CA . ASN A 1 111 ? 7.579 -3.118 1.164 1.00 98.06 111 ASN A CA 1
ATOM 867 C C . ASN A 1 111 ? 7.853 -1.660 0.769 1.00 98.06 111 ASN A C 1
ATOM 869 O O . ASN A 1 111 ? 7.971 -1.389 -0.421 1.00 98.06 111 ASN A O 1
ATOM 873 N N . ARG A 1 112 ? 8.082 -0.748 1.721 1.00 98.44 112 ARG A N 1
ATOM 874 C CA . ARG A 1 112 ? 8.485 0.640 1.445 1.00 98.44 112 ARG A CA 1
ATOM 875 C C . ARG A 1 112 ? 9.729 0.691 0.566 1.00 98.44 112 ARG A C 1
ATOM 877 O O . ARG A 1 112 ? 9.793 1.468 -0.377 1.00 98.44 112 ARG A O 1
ATOM 884 N N . THR A 1 113 ? 10.699 -0.181 0.842 1.00 97.31 113 THR A N 1
ATOM 885 C CA . THR A 1 113 ? 11.897 -0.304 0.004 1.00 97.31 113 THR A CA 1
ATOM 886 C C . THR A 1 113 ? 11.543 -0.824 -1.3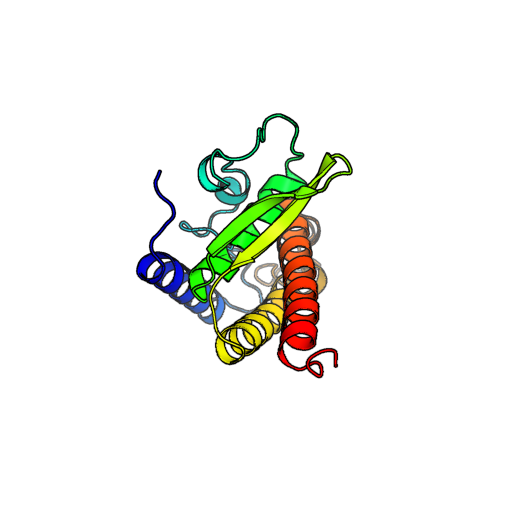89 1.00 97.31 113 THR A C 1
ATOM 888 O O . THR A 1 113 ? 11.979 -0.242 -2.375 1.00 97.31 113 THR A O 1
ATOM 891 N N . ARG A 1 114 ? 10.737 -1.890 -1.494 1.00 96.75 114 ARG A N 1
ATOM 892 C CA . ARG A 1 114 ? 10.349 -2.497 -2.785 1.00 96.75 114 ARG A CA 1
ATOM 893 C C . ARG A 1 114 ? 9.634 -1.517 -3.714 1.00 96.75 114 ARG A C 1
ATOM 895 O O . ARG A 1 114 ? 9.924 -1.518 -4.905 1.00 96.75 114 ARG A O 1
ATOM 902 N N . TRP A 1 115 ? 8.746 -0.701 -3.154 1.00 97.94 115 TRP A N 1
ATOM 903 C CA . TRP A 1 115 ? 7.915 0.262 -3.875 1.00 97.94 115 TRP A CA 1
ATOM 904 C C . TRP A 1 115 ? 8.575 1.634 -4.058 1.00 97.94 115 TRP A C 1
ATOM 906 O O . TRP A 1 115 ? 7.990 2.512 -4.686 1.00 97.94 115 TRP A O 1
ATOM 916 N N . HIS A 1 116 ? 9.795 1.838 -3.548 1.00 97.81 116 HIS A N 1
ATOM 917 C CA . HIS A 1 116 ? 10.519 3.087 -3.765 1.00 97.81 116 HIS A CA 1
ATOM 918 C C . HIS A 1 116 ? 10.808 3.289 -5.264 1.00 97.81 116 HIS A C 1
ATOM 920 O O . HIS A 1 116 ? 11.283 2.341 -5.904 1.00 97.81 116 HIS A O 1
ATOM 926 N N . PRO A 1 117 ? 10.630 4.503 -5.825 1.00 96.88 117 PRO A N 1
ATOM 927 C CA . PRO A 1 117 ? 10.848 4.763 -7.247 1.00 96.88 117 PRO A CA 1
ATOM 928 C C . PRO A 1 117 ? 12.216 4.302 -7.747 1.00 96.88 117 PRO A C 1
ATOM 930 O O . PRO A 1 117 ? 12.322 3.812 -8.862 1.00 96.88 117 PRO A O 1
ATOM 933 N N . ASP A 1 118 ? 13.263 4.401 -6.926 1.00 95.44 118 ASP A N 1
ATOM 934 C CA . ASP A 1 118 ? 14.605 3.939 -7.313 1.00 95.44 118 ASP A CA 1
ATOM 935 C C . ASP A 1 118 ? 14.718 2.422 -7.414 1.00 95.44 118 ASP A C 1
ATOM 937 O O . ASP A 1 118 ? 15.385 1.910 -8.312 1.00 95.44 118 ASP A O 1
ATOM 941 N N . LYS A 1 119 ? 14.051 1.685 -6.519 1.00 96.38 119 LYS A N 1
ATOM 942 C CA . LYS A 1 119 ? 14.029 0.220 -6.590 1.00 96.38 119 LYS A CA 1
ATOM 943 C C . LYS A 1 119 ? 13.171 -0.256 -7.749 1.00 96.38 119 LYS A C 1
ATOM 945 O O . LYS A 1 119 ? 13.549 -1.218 -8.405 1.00 96.38 119 LYS A O 1
ATOM 950 N N . LEU A 1 120 ? 12.068 0.429 -8.027 1.00 97.12 120 LEU A N 1
ATOM 951 C CA . LEU A 1 120 ? 11.228 0.161 -9.189 1.00 97.12 120 LEU A CA 1
ATOM 952 C C . LEU A 1 120 ? 11.918 0.539 -10.502 1.00 97.12 120 LEU A C 1
ATOM 954 O O . LEU A 1 120 ? 11.879 -0.220 -11.461 1.00 97.12 120 LEU A O 1
ATOM 958 N N . GLY A 1 121 ? 12.636 1.657 -10.530 1.00 96.69 121 GLY A N 1
ATOM 959 C CA . GLY A 1 121 ? 13.380 2.114 -11.697 1.00 96.69 121 GLY A CA 1
ATOM 960 C C . GLY A 1 121 ? 14.500 1.164 -12.121 1.00 96.69 121 GLY A C 1
ATOM 961 O O . GLY A 1 121 ? 14.843 1.123 -13.298 1.00 96.69 121 GLY A O 1
ATOM 962 N N . GLY A 1 122 ? 15.043 0.368 -11.196 1.00 95.00 122 GLY A N 1
ATOM 963 C CA . GLY A 1 122 ? 16.002 -0.698 -11.507 1.00 95.00 122 GLY A CA 1
ATOM 964 C C . GLY A 1 122 ? 15.379 -1.973 -12.093 1.00 95.00 122 GLY A C 1
ATOM 965 O O . GLY A 1 122 ? 16.113 -2.868 -12.509 1.00 95.00 122 GLY A O 1
ATOM 966 N N . ARG A 1 123 ? 14.044 -2.081 -12.131 1.00 96.00 123 ARG A N 1
ATOM 967 C CA . ARG A 1 123 ? 13.321 -3.240 -12.668 1.00 96.00 123 ARG A CA 1
ATOM 968 C C . ARG A 1 123 ? 13.043 -3.073 -14.149 1.00 96.00 123 ARG A C 1
ATOM 970 O O . ARG A 1 123 ? 11.948 -2.690 -14.543 1.00 96.00 123 ARG A O 1
ATOM 977 N N . ASN A 1 124 ? 14.068 -3.278 -14.957 1.00 94.94 124 ASN A N 1
ATOM 978 C CA . ASN A 1 124 ? 14.076 -2.948 -16.379 1.00 94.94 124 ASN A CA 1
ATOM 979 C C . ASN A 1 124 ? 14.399 -4.151 -17.283 1.00 94.94 124 ASN A C 1
ATOM 981 O O . ASN A 1 124 ? 14.841 -3.951 -18.408 1.00 94.94 124 ASN A O 1
ATOM 985 N N . ASP A 1 125 ? 14.256 -5.379 -16.776 1.00 93.12 125 ASP A N 1
ATOM 986 C CA . ASP A 1 125 ? 14.570 -6.624 -17.494 1.00 93.12 125 ASP A CA 1
ATOM 987 C C . ASP A 1 125 ? 15.998 -6.675 -18.082 1.00 93.12 125 ASP A C 1
ATOM 989 O O . ASP A 1 125 ? 16.274 -7.262 -19.121 1.00 93.12 125 ASP A O 1
ATOM 993 N N . GLY A 1 126 ? 16.949 -6.001 -17.424 1.00 88.69 126 GLY A N 1
ATOM 994 C CA . GLY A 1 126 ? 18.340 -5.945 -17.876 1.00 88.69 126 GLY A CA 1
ATOM 995 C C . GLY A 1 126 ? 18.620 -4.939 -18.990 1.00 88.69 126 GLY A C 1
ATOM 996 O O . GLY A 1 126 ? 19.775 -4.826 -19.399 1.00 88.69 126 GLY A O 1
ATOM 997 N N . MET A 1 127 ? 17.618 -4.172 -19.421 1.00 88.69 127 MET A N 1
ATOM 998 C CA . MET A 1 127 ? 17.797 -3.071 -20.365 1.00 88.69 127 MET A CA 1
ATOM 999 C C . MET A 1 127 ? 18.685 -1.966 -19.776 1.00 88.69 127 MET A C 1
ATOM 1001 O O . MET A 1 127 ? 18.836 -1.825 -18.561 1.00 88.69 127 MET A O 1
ATOM 1005 N N . ALA A 1 128 ? 19.297 -1.154 -20.637 1.00 90.00 128 ALA A N 1
ATOM 1006 C CA . ALA A 1 128 ? 20.023 0.029 -20.187 1.00 90.00 128 ALA A CA 1
ATOM 1007 C C . ALA A 1 128 ? 19.044 1.117 -19.701 1.00 90.00 128 ALA A C 1
ATOM 1009 O O . ALA A 1 128 ? 17.988 1.324 -20.295 1.00 90.00 128 ALA A O 1
ATOM 1010 N N . GLY A 1 129 ? 19.420 1.849 -18.648 1.00 90.88 129 GLY A N 1
ATOM 1011 C CA . GLY A 1 129 ? 18.643 2.984 -18.135 1.00 90.88 129 GLY A CA 1
ATOM 1012 C C . GLY A 1 129 ? 17.558 2.621 -17.113 1.00 90.88 129 GLY A C 1
ATOM 1013 O O . GLY A 1 129 ? 17.420 1.477 -16.692 1.00 90.88 129 GLY A O 1
ATOM 1014 N N . ARG A 1 130 ? 16.811 3.631 -16.656 1.00 95.25 130 ARG A N 1
ATOM 1015 C CA . ARG A 1 130 ? 15.778 3.495 -15.615 1.00 95.25 130 ARG A CA 1
ATOM 1016 C C . ARG A 1 130 ? 14.434 3.117 -16.240 1.00 95.25 130 ARG A C 1
ATOM 1018 O O . ARG A 1 130 ? 14.015 3.755 -17.200 1.00 95.25 130 ARG A O 1
ATOM 1025 N N . ASN A 1 131 ? 13.713 2.164 -15.650 1.00 96.38 131 ASN A N 1
ATOM 1026 C CA . ASN A 1 131 ? 12.307 1.918 -15.971 1.00 96.38 131 ASN A CA 1
ATOM 1027 C C . ASN A 1 131 ? 11.434 3.064 -15.424 1.00 96.38 131 ASN A C 1
ATOM 1029 O O . ASN A 1 131 ? 10.937 3.006 -14.296 1.00 96.38 131 ASN A O 1
ATOM 1033 N N . THR A 1 132 ? 11.280 4.131 -16.208 1.00 96.25 132 THR A N 1
ATOM 1034 C CA . THR A 1 132 ? 10.453 5.296 -15.856 1.00 96.25 132 THR A CA 1
ATOM 1035 C C . THR A 1 132 ? 8.973 4.944 -15.794 1.00 96.25 132 THR A C 1
ATOM 1037 O O . THR A 1 132 ? 8.284 5.429 -14.903 1.00 96.25 132 THR A O 1
ATOM 1040 N N . ALA A 1 133 ? 8.504 4.032 -16.652 1.00 95.50 133 ALA A N 1
ATOM 1041 C CA . ALA A 1 133 ? 7.114 3.585 -16.658 1.00 95.50 133 ALA A CA 1
ATOM 1042 C C . ALA A 1 133 ? 6.691 3.006 -15.302 1.00 95.50 133 ALA A C 1
ATOM 1044 O O . ALA A 1 133 ? 5.593 3.296 -14.843 1.00 95.50 133 ALA A O 1
ATOM 1045 N N . LEU A 1 134 ? 7.570 2.247 -14.634 1.00 95.12 134 LEU A N 1
ATOM 1046 C CA . LEU A 1 134 ? 7.298 1.703 -13.302 1.00 95.12 134 LEU A CA 1
ATOM 1047 C C . LEU A 1 134 ? 7.636 2.688 -12.175 1.00 95.12 134 LEU A C 1
ATOM 1049 O O . LEU A 1 134 ? 6.901 2.783 -11.196 1.00 95.12 134 LEU A O 1
ATOM 1053 N N . ALA A 1 135 ? 8.742 3.429 -12.297 1.00 96.31 135 ALA A N 1
ATOM 1054 C CA . ALA A 1 135 ? 9.175 4.377 -11.269 1.00 96.31 135 ALA A CA 1
ATOM 1055 C C . ALA A 1 135 ? 8.232 5.582 -11.118 1.00 96.31 135 ALA A C 1
ATOM 1057 O O . ALA A 1 135 ? 8.138 6.160 -10.034 1.00 96.31 135 ALA A O 1
ATOM 1058 N N . GLU A 1 136 ? 7.558 5.977 -12.198 1.00 96.88 136 GLU A N 1
ATOM 1059 C CA . GLU A 1 136 ? 6.673 7.140 -12.230 1.00 96.88 136 GLU A CA 1
ATOM 1060 C C . GLU A 1 136 ? 5.186 6.774 -12.239 1.00 96.88 136 GLU A C 1
ATOM 1062 O O . GLU A 1 136 ? 4.359 7.688 -12.151 1.00 96.88 136 GLU A O 1
ATOM 1067 N N . ASP A 1 137 ? 4.855 5.476 -12.260 1.00 97.19 137 ASP A N 1
ATOM 1068 C CA . ASP A 1 137 ? 3.483 4.964 -12.265 1.00 97.19 137 ASP A CA 1
ATOM 1069 C C . ASP A 1 137 ? 2.669 5.551 -11.091 1.00 97.19 137 ASP A C 1
ATOM 1071 O O . ASP A 1 137 ? 3.026 5.336 -9.924 1.00 97.19 137 ASP A O 1
ATOM 1075 N N . PRO A 1 138 ? 1.550 6.252 -11.360 1.00 97.38 138 PRO A N 1
ATOM 1076 C CA . PRO A 1 138 ? 0.653 6.753 -10.320 1.00 97.38 138 PRO A CA 1
ATOM 1077 C C . PRO A 1 138 ? 0.176 5.672 -9.342 1.00 97.38 138 PRO A C 1
ATOM 1079 O O . PRO A 1 138 ? 0.039 5.941 -8.151 1.00 97.38 138 PRO A O 1
ATOM 1082 N N . ARG A 1 139 ? -0.025 4.436 -9.813 1.00 97.81 139 ARG A N 1
ATOM 1083 C CA . ARG A 1 139 ? -0.447 3.296 -8.986 1.00 97.81 139 ARG A CA 1
ATOM 1084 C C . ARG A 1 139 ? 0.663 2.870 -8.035 1.00 97.81 139 ARG A C 1
ATOM 1086 O O . ARG A 1 139 ? 0.406 2.643 -6.859 1.00 97.81 139 ARG A O 1
ATOM 1093 N N . ALA A 1 140 ? 1.906 2.809 -8.515 1.00 97.62 140 ALA A N 1
ATOM 1094 C CA . ALA A 1 140 ? 3.054 2.482 -7.671 1.00 97.62 140 ALA A CA 1
ATOM 1095 C C . ALA A 1 140 ? 3.309 3.569 -6.615 1.00 97.62 140 ALA A C 1
ATOM 1097 O O . ALA A 1 140 ? 3.573 3.254 -5.454 1.00 97.62 140 ALA A O 1
ATOM 1098 N N . LYS A 1 141 ? 3.153 4.844 -6.997 1.00 98.12 141 LYS A N 1
ATOM 1099 C CA . LYS A 1 141 ? 3.206 5.985 -6.071 1.00 98.12 141 LYS A CA 1
ATOM 1100 C C . LYS A 1 141 ? 2.118 5.895 -5.000 1.00 98.12 141 LYS A C 1
ATOM 1102 O O . LYS A 1 141 ? 2.432 6.046 -3.823 1.00 98.12 141 LYS A O 1
ATOM 1107 N N . ALA A 1 142 ? 0.880 5.583 -5.382 1.00 98.06 142 ALA A N 1
ATOM 1108 C CA . ALA A 1 142 ? -0.223 5.410 -4.438 1.00 98.06 142 ALA A CA 1
ATOM 1109 C C . ALA A 1 142 ? 0.005 4.225 -3.483 1.00 98.06 142 ALA A C 1
ATOM 1111 O O . ALA A 1 142 ? -0.263 4.336 -2.290 1.00 98.06 142 ALA A O 1
ATOM 1112 N N . VAL A 1 143 ? 0.572 3.110 -3.960 1.00 98.56 143 VAL A N 1
ATOM 1113 C CA . VAL A 1 143 ? 0.957 1.991 -3.082 1.00 98.56 143 VAL A CA 1
ATOM 1114 C C . VAL A 1 143 ? 2.023 2.422 -2.075 1.00 98.56 143 VAL A C 1
ATOM 1116 O O . VAL A 1 143 ? 1.891 2.139 -0.883 1.00 98.56 143 VAL A O 1
ATOM 1119 N N . LEU A 1 144 ? 3.067 3.126 -2.521 1.00 98.56 144 LEU A N 1
ATOM 1120 C CA . LEU A 1 144 ? 4.106 3.632 -1.624 1.00 98.56 144 LEU A CA 1
ATOM 1121 C C . LEU A 1 144 ? 3.531 4.601 -0.584 1.00 98.56 144 LEU A C 1
ATOM 1123 O O . LEU A 1 144 ? 3.859 4.484 0.597 1.00 98.56 144 LEU A O 1
ATOM 1127 N N . GLN A 1 145 ? 2.654 5.515 -1.001 1.00 98.38 145 GLN A N 1
ATOM 1128 C CA . GLN A 1 145 ? 1.998 6.443 -0.087 1.00 98.38 145 GLN A CA 1
ATOM 1129 C C . GLN A 1 145 ? 1.117 5.700 0.925 1.00 98.38 145 GLN A C 1
ATOM 1131 O O . GLN A 1 145 ? 1.234 5.943 2.123 1.00 98.38 145 GLN A O 1
ATOM 1136 N N . GLY A 1 146 ? 0.329 4.716 0.483 1.00 97.81 146 GLY A N 1
ATOM 1137 C CA . GLY A 1 146 ? -0.461 3.862 1.372 1.00 97.81 146 GLY A CA 1
ATOM 1138 C C . GLY A 1 146 ? 0.400 3.108 2.394 1.00 97.81 146 GLY A C 1
ATOM 1139 O O . GLY A 1 146 ? 0.027 3.003 3.562 1.00 97.81 146 GLY A O 1
ATOM 1140 N N . ILE A 1 147 ? 1.587 2.635 1.996 1.00 98.56 147 ILE A N 1
ATOM 1141 C CA . ILE A 1 147 ? 2.559 2.012 2.909 1.00 98.56 147 ILE A CA 1
ATOM 1142 C C . ILE A 1 147 ? 3.096 3.022 3.933 1.00 98.56 147 ILE A C 1
ATOM 1144 O O . ILE A 1 147 ? 3.215 2.675 5.108 1.00 98.56 147 ILE A O 1
ATOM 1148 N N . ASN A 1 148 ? 3.419 4.249 3.516 1.00 98.38 148 ASN A N 1
ATOM 1149 C CA . ASN A 1 148 ? 3.898 5.296 4.424 1.00 98.38 148 ASN A CA 1
ATOM 1150 C C . ASN A 1 148 ? 2.821 5.683 5.447 1.00 98.38 148 ASN A C 1
ATOM 1152 O O . ASN A 1 148 ? 3.099 5.656 6.644 1.00 98.38 148 ASN A O 1
ATOM 1156 N N . ASN A 1 149 ? 1.583 5.901 4.998 1.00 96.31 149 ASN A N 1
ATOM 1157 C CA . ASN A 1 149 ? 0.444 6.188 5.874 1.00 96.31 149 ASN A CA 1
ATOM 1158 C C . ASN A 1 149 ? 0.223 5.052 6.896 1.00 96.31 149 ASN A C 1
ATOM 1160 O O . ASN A 1 149 ? -0.085 5.291 8.061 1.00 96.31 149 ASN A O 1
ATOM 1164 N N . LEU A 1 150 ? 0.405 3.788 6.486 1.00 97.50 150 LEU A N 1
ATOM 1165 C CA . LEU A 1 150 ? 0.314 2.652 7.406 1.00 97.50 150 LEU A CA 1
ATOM 1166 C C . LEU A 1 150 ? 1.466 2.587 8.416 1.00 97.50 150 LEU A C 1
ATOM 1168 O O . LEU A 1 150 ? 1.250 2.127 9.537 1.00 97.50 150 LEU A O 1
ATOM 1172 N N . LEU A 1 151 ? 2.681 2.994 8.039 1.00 97.94 151 LEU A N 1
ATOM 1173 C CA . LEU A 1 151 ? 3.806 3.068 8.975 1.00 97.94 151 LEU A CA 1
ATOM 1174 C C . LEU A 1 151 ? 3.533 4.108 10.065 1.00 97.94 151 LEU A C 1
ATOM 1176 O O . LEU A 1 151 ? 3.708 3.790 11.239 1.00 97.94 151 LEU A O 1
ATOM 1180 N N . GLU A 1 152 ? 3.027 5.282 9.683 1.00 96.06 152 GLU A N 1
ATOM 1181 C CA . GLU A 1 152 ? 2.600 6.333 10.615 1.00 96.06 152 GLU A CA 1
ATOM 1182 C C . GLU A 1 152 ? 1.500 5.821 11.557 1.00 96.06 152 GLU A C 1
ATOM 1184 O O . GLU A 1 152 ? 1.639 5.905 12.777 1.00 96.06 152 GLU A O 1
ATOM 1189 N N . LEU A 1 153 ? 0.471 5.156 11.016 1.00 93.88 153 LEU A N 1
ATOM 1190 C CA . LEU A 1 153 ? -0.589 4.533 11.817 1.00 93.88 153 LEU A CA 1
ATOM 1191 C C . LEU A 1 153 ? -0.045 3.499 12.820 1.00 93.88 153 LEU A C 1
ATOM 1193 O O . LEU A 1 153 ? -0.549 3.389 13.942 1.00 93.88 153 LEU A O 1
ATOM 1197 N N . CYS A 1 154 ? 0.952 2.702 12.421 1.00 95.06 154 CYS A N 1
ATOM 1198 C CA . CYS A 1 154 ? 1.586 1.739 13.320 1.00 95.06 154 CYS A CA 1
ATOM 1199 C C . CYS A 1 154 ? 2.322 2.453 14.456 1.00 95.06 154 CYS A C 1
ATOM 1201 O O . CYS A 1 154 ? 2.185 2.039 15.606 1.00 95.06 154 CYS A O 1
ATOM 1203 N N . ASP A 1 155 ? 3.069 3.514 14.150 1.00 94.31 155 ASP A N 1
ATOM 1204 C CA . ASP A 1 155 ? 3.801 4.300 15.144 1.00 94.31 155 ASP A CA 1
ATOM 1205 C C . ASP A 1 155 ? 2.848 4.940 16.163 1.00 94.31 155 ASP A C 1
ATOM 1207 O O . ASP A 1 155 ? 3.025 4.750 17.368 1.00 94.31 155 ASP A O 1
ATOM 1211 N N . GLU A 1 156 ? 1.775 5.586 15.700 1.00 92.12 156 GLU A N 1
ATOM 1212 C CA . GLU A 1 156 ? 0.742 6.171 16.564 1.00 92.12 156 GLU A CA 1
ATOM 1213 C C . GLU A 1 156 ? 0.109 5.130 17.499 1.00 92.12 156 GLU A C 1
ATOM 1215 O O . GLU A 1 156 ? -0.015 5.347 18.708 1.00 92.12 156 GLU A O 1
ATOM 1220 N N . LYS A 1 157 ? -0.280 3.969 16.957 1.00 90.62 157 LYS A N 1
ATOM 1221 C CA . LYS A 1 157 ? -0.933 2.912 17.743 1.00 90.62 157 LYS A CA 1
ATOM 1222 C C . LYS A 1 157 ? 0.008 2.227 18.721 1.00 90.62 157 LYS A C 1
ATOM 1224 O O . LYS A 1 157 ? -0.448 1.810 19.785 1.00 90.62 157 LYS A O 1
ATOM 1229 N N . LEU A 1 158 ? 1.285 2.077 18.377 1.00 91.94 158 LEU A N 1
ATOM 1230 C CA . LEU A 1 158 ? 2.281 1.527 19.292 1.00 91.94 158 LEU A CA 1
ATOM 1231 C C . LEU A 1 158 ? 2.482 2.475 20.474 1.00 91.94 158 LEU A C 1
ATOM 1233 O O . LEU A 1 158 ? 2.353 2.028 21.609 1.00 91.94 158 LEU A O 1
ATOM 1237 N N . VAL A 1 159 ? 2.646 3.780 20.221 1.00 90.31 159 VAL A N 1
ATOM 1238 C CA . VAL A 1 159 ? 2.747 4.800 21.279 1.00 90.31 159 VAL A CA 1
ATOM 1239 C C . VAL A 1 159 ? 1.521 4.782 22.194 1.00 90.31 159 VAL A C 1
ATOM 1241 O O . VAL A 1 159 ? 1.674 4.768 23.412 1.00 90.31 159 VAL A O 1
ATOM 1244 N N . GLN A 1 160 ? 0.307 4.706 21.641 1.00 87.50 160 GLN A N 1
ATOM 1245 C CA . GLN A 1 160 ? -0.931 4.627 22.435 1.00 87.50 160 GLN A CA 1
ATOM 1246 C C . GLN A 1 160 ? -1.015 3.374 23.321 1.00 87.50 160 GLN A C 1
ATOM 1248 O O . GLN A 1 160 ? -1.678 3.401 24.353 1.00 87.50 160 GLN A O 1
ATOM 1253 N N . ARG A 1 161 ? -0.378 2.268 22.921 1.00 84.94 161 ARG A N 1
ATOM 1254 C CA . ARG A 1 161 ? -0.398 0.992 23.658 1.00 84.94 161 ARG A CA 1
ATOM 1255 C C . ARG A 1 161 ? 0.733 0.862 24.672 1.00 84.94 161 ARG A C 1
ATOM 1257 O O . ARG A 1 161 ? 0.604 0.074 25.603 1.00 84.94 161 ARG A O 1
ATOM 1264 N N . THR A 1 162 ? 1.834 1.581 24.472 1.00 80.56 162 THR A N 1
ATOM 1265 C CA . THR A 1 162 ? 3.012 1.556 25.353 1.00 80.56 162 THR A CA 1
ATOM 1266 C C . THR A 1 162 ? 3.105 2.780 26.260 1.00 80.56 162 THR A C 1
ATOM 1268 O O . THR A 1 162 ? 3.938 2.800 27.161 1.00 80.56 162 THR A O 1
ATOM 1271 N N . GLY A 1 163 ? 2.299 3.815 26.008 1.00 69.56 163 GLY A N 1
ATOM 1272 C CA . GLY A 1 163 ? 2.232 5.012 26.839 1.00 69.56 163 GLY A CA 1
ATOM 1273 C C . GLY A 1 163 ? 1.705 4.700 28.244 1.00 69.56 163 GLY A C 1
ATOM 1274 O O . GLY A 1 163 ? 0.934 3.750 28.411 1.00 69.56 163 GLY A O 1
ATOM 1275 N N . PRO A 1 164 ? 2.117 5.470 29.268 1.00 53.62 164 PRO A N 1
ATOM 1276 C CA . PRO A 1 164 ? 1.596 5.286 30.615 1.00 53.62 164 PRO A CA 1
ATOM 1277 C C . PRO A 1 164 ? 0.069 5.469 30.602 1.00 53.62 164 PRO A C 1
ATOM 1279 O O . PRO A 1 164 ? -0.422 6.350 29.888 1.00 53.62 164 PRO A O 1
ATOM 1282 N N . PRO A 1 165 ? -0.701 4.672 31.368 1.00 51.16 165 PRO A N 1
ATOM 1283 C CA . PRO A 1 165 ? -2.103 4.990 31.588 1.00 51.16 165 PRO A CA 1
ATOM 1284 C C . PRO A 1 165 ? -2.141 6.383 32.216 1.00 51.16 165 PRO A C 1
ATOM 1286 O O . PRO A 1 165 ? -1.477 6.618 33.225 1.00 51.16 165 PRO A O 1
ATOM 1289 N N . PHE A 1 166 ? -2.835 7.323 31.573 1.00 54.84 166 PHE A N 1
ATOM 1290 C CA . PHE A 1 166 ? -3.067 8.641 32.153 1.00 54.84 166 PHE A CA 1
ATOM 1291 C C . PHE A 1 166 ? -3.666 8.437 33.555 1.00 54.84 166 PHE A C 1
ATOM 1293 O O . PHE A 1 166 ? -4.703 7.783 33.682 1.00 54.84 166 PHE A O 1
ATOM 1300 N N . LEU A 1 167 ? -2.938 8.905 34.576 1.00 40.88 167 LEU A N 1
ATOM 1301 C CA . LEU A 1 167 ? -3.385 8.979 35.970 1.00 40.88 167 LEU A CA 1
ATOM 1302 C C . LEU A 1 167 ? -4.440 10.073 36.127 1.00 40.88 167 LEU A C 1
ATOM 1304 O O . LEU A 1 167 ? -4.268 11.136 35.485 1.00 40.88 167 LEU A O 1
#

Secondary structure (DSSP, 8-state):
-PPPPHHHHHHHHHHHHHHHHHS-TT---PPPSSTT--SGGGG-GGGS-TTS--TT--HHHHHHHHHHHHHHHHTT-EEEEEE-TTS-EEEEEE---HHHHHHHHHHHHHHHHHTSHHHHHT-STT-SS--HHHHS-HHHHHHHHHHHHHHHHHHHHHHHHHSPPP-

pLDDT: mean 90.63, std 11.02, range [40.62, 98.56]

Organism: Coniosporium apollinis (strain CBS 100218) (NCBI:txid1168221)

Sequence (167 aa):
MPPSSHAEAKRQFEEYSKCWARLSHRDPAIPYPTAGQRADELLDRSRLGASLDHSTWTDALVMESNTALFFLRAFGFRPQFVADGTGKVRLEARGGGTSDLESLKGHLRINRTRWHPDKLGGRNDGMAGRNTALAEDPRAKAVLQGINNLLELCDEKLVQRTGPPFL

Radius of gyration: 16.52 Å; chains: 1; bounding box: 40×34×56 Å

Foldseek 3Di:
DPADALVLLLVQVVVLVVQVVPDDLQALPHFCLASVSDLVRLQVPVNQDDPDPCVPPDSLRSSLSRLLSSLLSNLVWDWHWDQDPVRDIDIDTDDDDLVSLVVSLVVLVVVLVCLALVSSQSNNNPDPGGPCCSSVPSSSVSSNVSSVVSNVVSVVVNCVVPPDDDD